Protein AF-A0AAW6YLU0-F1 (afdb_monomer_lite)

Sequence (88 aa):
INGEASLTFEVKKAAKDSQYQRLVALVENSKEEPAPFVRLADRYAVPFTIIAYAIAFIAWFLSKNPVRFAEVLVVASPCPLIIAAPVA

Structure (mmCIF, N/CA/C/O backbone):
data_AF-A0AAW6YLU0-F1
#
_entry.id   AF-A0AAW6YLU0-F1
#
loop_
_atom_site.group_PDB
_atom_site.id
_atom_site.type_symbol
_atom_site.label_atom_id
_atom_site.label_alt_id
_atom_site.label_comp_id
_atom_site.label_asym_id
_atom_site.label_entity_id
_atom_site.label_seq_id
_atom_site.pdbx_PDB_ins_code
_atom_site.Cartn_x
_atom_site.Cartn_y
_atom_site.Cartn_z
_atom_site.occupancy
_atom_site.B_iso_or_equiv
_atom_site.auth_seq_id
_atom_site.auth_comp_id
_atom_site.auth_asym_id
_atom_site.auth_atom_id
_atom_site.pdbx_PDB_model_num
ATOM 1 N N . ILE A 1 1 ? -29.654 -11.098 19.629 1.00 63.69 1 ILE A N 1
ATOM 2 C CA . ILE A 1 1 ? -30.793 -11.530 18.787 1.00 63.69 1 ILE A CA 1
ATOM 3 C C . ILE A 1 1 ? -31.642 -12.436 19.665 1.00 63.69 1 ILE A C 1
ATOM 5 O O . ILE A 1 1 ? -31.073 -13.377 20.205 1.00 63.69 1 ILE A O 1
ATOM 9 N N . ASN A 1 2 ? -32.910 -12.102 19.918 1.00 78.19 2 ASN A N 1
ATOM 10 C CA . ASN A 1 2 ? -33.795 -12.984 20.688 1.00 78.19 2 ASN A CA 1
ATOM 11 C C . ASN A 1 2 ? -34.303 -14.109 19.782 1.00 78.19 2 ASN A C 1
ATOM 13 O O . ASN A 1 2 ? -34.648 -13.841 18.634 1.00 78.19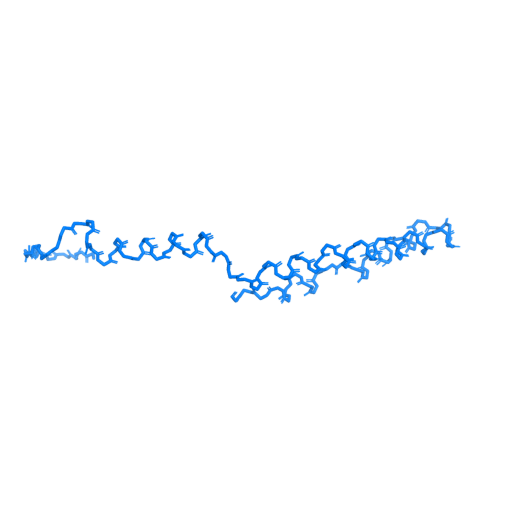 2 ASN A O 1
ATOM 17 N N . GLY A 1 3 ? -34.299 -15.342 20.294 1.00 82.00 3 GLY A N 1
ATOM 18 C CA . GLY A 1 3 ? -34.879 -16.515 19.633 1.00 82.00 3 GLY A CA 1
ATOM 19 C C . GLY A 1 3 ? -36.389 -16.618 19.871 1.00 82.00 3 GLY A C 1
ATOM 20 O O . GLY A 1 3 ? -37.071 -15.606 19.981 1.00 82.00 3 GLY A O 1
ATOM 21 N N . GLU A 1 4 ? -36.913 -17.837 20.002 1.00 85.38 4 GLU A N 1
ATOM 22 C CA . GLU A 1 4 ? -38.362 -18.104 20.098 1.00 85.38 4 GLU A CA 1
ATOM 23 C C . GLU A 1 4 ? -39.026 -17.678 21.426 1.00 85.38 4 GLU A C 1
ATOM 25 O O . GLU A 1 4 ? -40.248 -17.693 21.540 1.00 85.38 4 GLU A O 1
ATOM 30 N N . ALA A 1 5 ? -38.251 -17.271 22.436 1.00 81.69 5 ALA A N 1
ATOM 31 C CA . ALA A 1 5 ? -38.768 -16.882 23.749 1.00 81.69 5 ALA A CA 1
ATOM 32 C C . ALA A 1 5 ? -38.910 -15.358 23.904 1.00 81.69 5 ALA A C 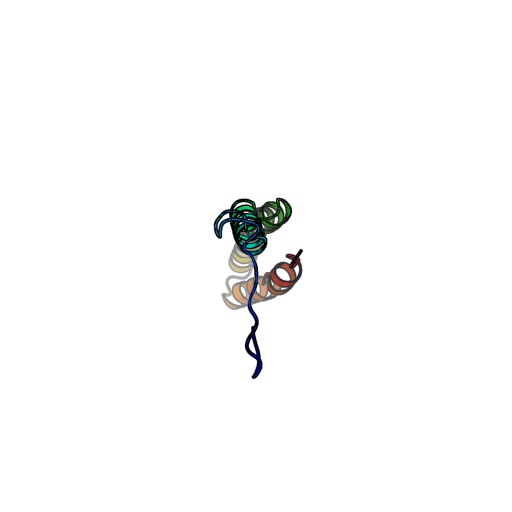1
ATOM 34 O O . ALA A 1 5 ? -38.018 -14.589 23.533 1.00 81.69 5 ALA A O 1
ATOM 35 N N . SER A 1 6 ? -40.005 -14.915 24.538 1.00 83.31 6 SER A N 1
ATOM 36 C CA . SER A 1 6 ? -40.172 -13.511 24.923 1.00 83.31 6 SER A CA 1
ATOM 37 C C . SER A 1 6 ? -39.297 -13.184 26.129 1.00 83.31 6 SER A C 1
ATOM 39 O O . SER A 1 6 ? -39.373 -13.867 27.151 1.00 83.31 6 SER A O 1
ATOM 41 N N . LEU A 1 7 ? -38.515 -12.111 26.039 1.00 84.19 7 LEU A N 1
ATOM 42 C CA . LEU A 1 7 ? -37.740 -11.600 27.162 1.00 84.19 7 LEU A CA 1
ATOM 43 C C . LEU A 1 7 ? -38.068 -10.132 27.403 1.00 84.19 7 LEU A C 1
ATOM 45 O O . LEU A 1 7 ? -38.077 -9.322 26.475 1.00 84.19 7 LEU A O 1
ATOM 49 N N . THR A 1 8 ? -38.274 -9.807 28.673 1.00 86.12 8 THR A N 1
ATOM 50 C CA . THR A 1 8 ? -38.431 -8.440 29.160 1.00 86.12 8 THR A CA 1
ATOM 51 C C . THR A 1 8 ? -37.129 -8.024 29.822 1.00 86.12 8 THR A C 1
ATOM 53 O O . THR A 1 8 ? -36.607 -8.739 30.677 1.00 86.12 8 THR A O 1
ATOM 56 N N . PHE A 1 9 ? -36.602 -6.866 29.438 1.00 85.50 9 PHE A N 1
ATOM 57 C CA . PHE A 1 9 ? -35.353 -6.344 29.976 1.00 85.50 9 PHE A CA 1
ATOM 58 C C . PHE A 1 9 ? -35.515 -4.890 30.389 1.00 85.50 9 PHE A C 1
ATOM 60 O O . PHE A 1 9 ? -36.199 -4.113 29.727 1.00 85.50 9 PHE A O 1
ATOM 67 N N . GLU A 1 10 ? -34.825 -4.521 31.460 1.00 87.81 10 GLU A N 1
ATOM 68 C CA . GLU A 1 10 ? -34.721 -3.139 31.899 1.00 87.81 10 GLU A CA 1
ATOM 69 C C . GLU A 1 10 ? -33.537 -2.454 31.208 1.00 87.81 10 GLU A C 1
ATOM 71 O O . GLU A 1 10 ? -32.402 -2.947 31.205 1.00 87.81 10 GLU A O 1
ATOM 76 N N . VAL A 1 11 ? -33.802 -1.296 30.608 1.00 89.00 11 VAL A N 1
ATOM 77 C CA . VAL A 1 11 ? -32.792 -0.525 29.887 1.00 89.00 11 VAL A CA 1
ATOM 78 C C . VAL A 1 11 ? -31.922 0.230 30.889 1.00 89.00 11 VAL A C 1
ATOM 80 O O . VAL A 1 11 ? -32.350 1.210 31.486 1.00 89.00 11 VAL A O 1
ATOM 83 N N . LYS A 1 12 ? -30.665 -0.200 31.039 1.00 87.75 12 LYS A N 1
ATOM 84 C CA . LYS A 1 12 ? -29.701 0.450 31.949 1.00 87.75 12 LYS A CA 1
ATOM 85 C C . LYS A 1 12 ? -28.998 1.674 31.355 1.00 87.75 12 LYS A C 1
ATOM 87 O O . LYS A 1 12 ? -28.418 2.458 32.098 1.00 87.75 12 LYS A O 1
ATOM 92 N N . LYS A 1 13 ? -28.963 1.805 30.025 1.00 84.69 13 LYS A N 1
ATOM 93 C CA . LYS A 1 13 ? -28.248 2.874 29.307 1.00 84.69 13 LYS A CA 1
ATOM 94 C C . LYS A 1 13 ? -28.992 3.259 28.037 1.00 84.69 13 LYS A C 1
ATOM 96 O O . LYS A 1 13 ? -29.563 2.395 27.376 1.00 84.69 13 LYS A O 1
ATOM 101 N N . ALA A 1 14 ? -28.940 4.539 27.679 1.00 85.75 14 ALA A N 1
ATOM 102 C CA . ALA A 1 14 ? -29.478 5.021 26.414 1.00 85.75 14 ALA A CA 1
ATOM 103 C C . ALA A 1 14 ? -28.715 4.413 25.223 1.00 85.75 14 ALA A C 1
ATOM 105 O O . ALA A 1 14 ? -27.545 4.050 25.344 1.00 85.75 14 ALA A O 1
ATOM 106 N N . ALA A 1 15 ? -29.356 4.342 24.052 1.00 79.19 15 ALA A N 1
ATOM 107 C CA . ALA A 1 15 ? -28.763 3.754 22.844 1.00 79.19 15 ALA A CA 1
ATOM 108 C C . ALA A 1 15 ? -27.419 4.402 22.456 1.00 79.19 15 ALA A C 1
ATOM 110 O O . ALA A 1 15 ? -26.486 3.704 22.059 1.00 79.19 15 ALA A O 1
ATOM 111 N N . LYS A 1 16 ? -27.296 5.720 22.664 1.00 79.50 16 LYS A N 1
ATOM 112 C CA . LYS A 1 16 ? -26.060 6.491 22.456 1.00 79.50 16 LYS A CA 1
ATOM 113 C C . LYS A 1 16 ? -24.903 6.075 23.377 1.00 79.50 16 LYS A C 1
ATOM 115 O O . LYS A 1 16 ? -23.749 6.194 22.993 1.00 79.50 16 LYS A O 1
ATOM 120 N N . ASP A 1 17 ? -25.220 5.545 24.557 1.00 82.88 17 ASP A N 1
ATOM 121 C CA . ASP A 1 17 ? -24.265 5.102 25.580 1.00 82.88 17 ASP A CA 1
ATOM 122 C C . ASP A 1 17 ? -24.113 3.568 25.582 1.00 82.88 17 ASP A C 1
ATOM 124 O O . ASP A 1 17 ? -23.582 2.967 26.527 1.00 82.88 17 ASP A O 1
ATOM 128 N N . SER A 1 18 ? -24.629 2.909 24.539 1.00 86.44 18 SER A N 1
ATOM 129 C CA . SER A 1 18 ? -24.565 1.463 24.386 1.00 86.44 18 SER A CA 1
ATOM 130 C C . SER A 1 18 ? -23.151 1.002 24.033 1.00 86.44 18 SER A C 1
ATOM 132 O O . SER A 1 18 ? -22.340 1.730 23.461 1.00 86.44 18 SER A O 1
ATOM 134 N N . GLN A 1 19 ? -22.857 -0.261 24.342 1.00 84.12 19 GLN A N 1
ATOM 135 C CA . GLN A 1 19 ? -21.583 -0.875 23.957 1.00 84.12 19 GLN A CA 1
ATOM 136 C C . GLN A 1 19 ? -21.406 -0.915 22.434 1.00 84.12 19 GLN A C 1
ATOM 138 O O . GLN A 1 19 ? -20.291 -0.786 21.940 1.00 84.12 19 GLN A O 1
ATOM 143 N N . TYR A 1 20 ? -22.513 -1.032 21.693 1.00 86.19 20 TYR A N 1
ATOM 144 C CA . TYR A 1 20 ? -22.505 -0.954 20.238 1.00 86.19 20 TYR A CA 1
ATOM 145 C C . TYR A 1 20 ? -22.041 0.421 19.758 1.00 86.19 20 TYR A C 1
ATOM 147 O O . TYR A 1 20 ? -21.152 0.507 18.920 1.00 86.19 20 TYR A O 1
ATOM 155 N N . GLN A 1 21 ? -22.560 1.497 20.353 1.00 87.12 21 GLN A N 1
ATOM 156 C CA . GLN A 1 21 ? -22.147 2.845 19.974 1.00 87.12 21 GLN A CA 1
ATOM 157 C C . GLN A 1 21 ? -20.673 3.115 20.284 1.00 87.12 21 GLN A C 1
ATOM 159 O O . GLN A 1 21 ? -19.997 3.804 19.525 1.00 87.12 21 GLN A O 1
ATOM 164 N N . ARG A 1 22 ? -20.144 2.499 21.348 1.00 84.81 22 ARG A N 1
ATOM 165 C CA . ARG A 1 22 ? -18.703 2.482 21.630 1.00 84.81 22 ARG A CA 1
ATOM 166 C C . ARG A 1 22 ? -17.890 1.776 20.547 1.00 84.81 22 ARG A C 1
ATOM 168 O O . ARG A 1 22 ? -16.830 2.278 20.200 1.00 84.81 22 ARG A O 1
ATOM 175 N N . LEU A 1 23 ? -18.367 0.650 20.015 1.00 85.75 23 LEU A N 1
ATOM 176 C CA . LEU A 1 23 ? -17.711 -0.044 18.901 1.00 85.75 23 LEU A CA 1
ATOM 177 C C . LEU A 1 23 ? -17.749 0.789 17.619 1.00 85.75 23 LEU A C 1
ATOM 179 O O . LEU A 1 23 ? -16.729 0.893 16.949 1.00 85.75 23 LEU A O 1
ATOM 183 N N . VAL A 1 24 ? -18.889 1.415 17.310 1.00 87.56 24 VAL A N 1
ATOM 184 C CA . VAL A 1 24 ? -19.016 2.324 16.160 1.00 87.56 24 VAL A CA 1
ATOM 185 C C . VAL A 1 24 ? -18.005 3.463 16.275 1.00 87.56 24 VAL A C 1
ATOM 187 O O . VAL A 1 24 ? -17.224 3.662 15.353 1.00 87.56 24 VAL A O 1
ATOM 190 N N . ALA A 1 25 ? -17.939 4.128 17.432 1.00 85.31 25 ALA A N 1
ATOM 191 C CA . ALA A 1 25 ? -16.972 5.197 17.675 1.00 85.31 25 ALA A CA 1
ATOM 192 C C . ALA A 1 25 ? -15.515 4.712 17.573 1.00 85.31 25 ALA A C 1
ATOM 194 O O . ALA A 1 25 ? -14.669 5.421 17.040 1.00 85.31 25 ALA A O 1
ATOM 195 N N . LEU A 1 26 ? -15.212 3.496 18.043 1.00 84.81 26 LEU A N 1
ATOM 196 C CA . LEU A 1 26 ? -13.874 2.914 17.913 1.00 84.81 26 LEU A CA 1
ATOM 197 C C . LEU A 1 26 ? -13.495 2.705 16.440 1.00 84.81 26 LEU A C 1
ATOM 199 O O . LEU A 1 26 ? -12.404 3.083 16.032 1.00 84.81 26 LEU A O 1
ATOM 203 N N . VAL A 1 27 ? -14.408 2.131 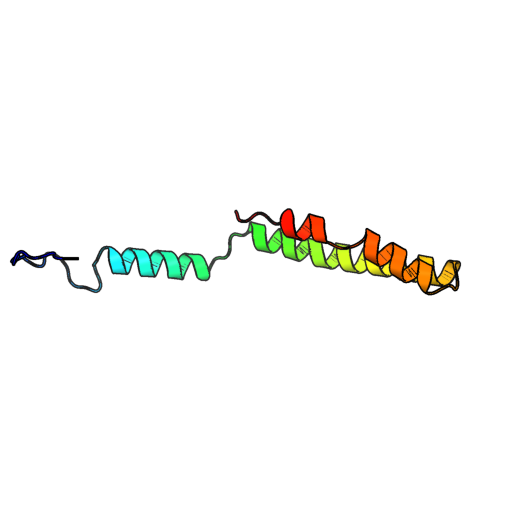15.650 1.00 84.19 27 VAL A N 1
ATOM 204 C CA . VAL A 1 27 ? -14.206 1.881 14.214 1.00 84.19 27 VAL A CA 1
ATOM 205 C C . VAL A 1 27 ? -14.062 3.189 13.442 1.00 84.19 27 VAL A C 1
ATOM 207 O O . VAL A 1 27 ? -13.248 3.268 12.526 1.00 84.19 27 VAL A O 1
ATOM 210 N N . GLU A 1 28 ? -14.842 4.206 13.796 1.00 82.19 28 GLU A N 1
ATOM 211 C CA . GLU A 1 28 ? -14.779 5.530 13.178 1.00 82.19 28 GLU A CA 1
ATOM 212 C C . GLU A 1 28 ? -13.429 6.203 13.461 1.00 82.19 28 GLU A C 1
ATOM 214 O O . GLU A 1 28 ? -12.728 6.575 12.523 1.00 82.19 28 GLU A O 1
ATOM 219 N N . ASN A 1 29 ? -12.979 6.200 14.720 1.00 77.38 29 ASN A N 1
ATOM 220 C CA . ASN A 1 29 ? -11.658 6.714 15.100 1.00 77.38 29 ASN A CA 1
ATOM 221 C C . ASN A 1 29 ? -10.510 5.955 14.403 1.00 77.38 29 ASN A C 1
ATOM 223 O O . ASN A 1 29 ? -9.536 6.561 13.966 1.00 77.38 29 ASN A O 1
ATOM 227 N N . SER A 1 30 ? -10.622 4.631 14.245 1.00 72.94 30 SER A N 1
ATOM 228 C CA . SER A 1 30 ? -9.622 3.830 13.520 1.00 72.94 30 SER A CA 1
ATOM 229 C C . SER A 1 30 ? -9.582 4.101 12.010 1.00 72.94 30 SER A C 1
ATOM 231 O O . SER A 1 30 ? -8.577 3.797 11.373 1.00 72.94 30 SER A O 1
ATOM 233 N N . LYS A 1 31 ? -10.646 4.655 11.414 1.00 66.06 31 LYS A N 1
ATOM 234 C CA . LYS A 1 31 ? -10.632 5.107 10.010 1.00 66.06 31 LYS A CA 1
ATOM 235 C C . LYS A 1 31 ? -9.966 6.471 9.847 1.00 66.06 31 LYS A C 1
ATOM 237 O O . LYS A 1 31 ? -9.386 6.726 8.794 1.00 66.06 31 LYS A O 1
ATOM 242 N N . GLU A 1 32 ? -10.068 7.333 10.855 1.00 63.22 32 GLU A N 1
ATOM 243 C CA . GLU A 1 32 ? -9.483 8.679 10.828 1.00 63.22 32 GLU A CA 1
A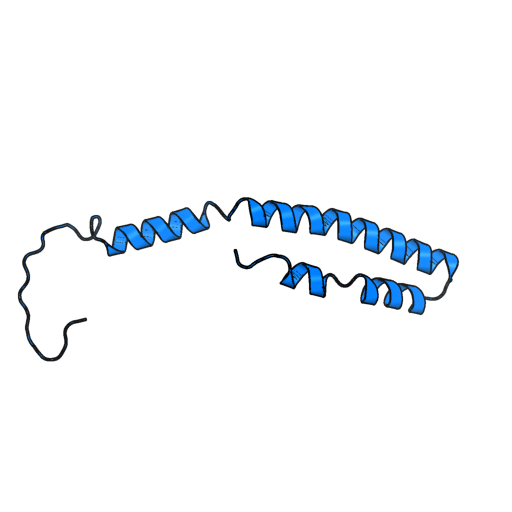TOM 244 C C . GLU A 1 32 ? -7.963 8.665 11.051 1.00 63.22 32 GLU A C 1
ATOM 246 O O . GLU A 1 32 ? -7.253 9.485 10.467 1.00 63.22 32 GLU A O 1
ATOM 251 N N . GLU A 1 33 ? -7.446 7.687 11.802 1.00 58.62 33 GLU A N 1
ATOM 252 C CA . GLU A 1 33 ? -6.008 7.438 11.952 1.00 58.62 33 GLU A CA 1
ATOM 253 C C . GLU A 1 33 ? -5.589 6.114 11.291 1.00 58.62 33 GLU A C 1
ATOM 255 O O . GLU A 1 33 ? -5.409 5.103 11.979 1.00 58.62 33 GLU A O 1
ATOM 260 N N . PRO A 1 34 ? -5.370 6.079 9.960 1.00 55.84 34 PRO A N 1
ATOM 261 C CA . PRO A 1 34 ? -4.651 4.961 9.366 1.00 55.84 34 PRO A CA 1
ATOM 262 C C . PRO A 1 34 ? -3.278 4.853 10.041 1.00 55.84 34 PRO A C 1
ATOM 264 O O . PRO A 1 34 ? -2.572 5.858 10.188 1.00 55.84 34 PRO A O 1
ATOM 267 N N . ALA A 1 35 ? -2.912 3.639 10.465 1.00 57.53 35 ALA A N 1
ATOM 268 C CA . ALA A 1 35 ? -1.696 3.382 11.227 1.00 57.53 35 ALA A CA 1
ATOM 269 C C . ALA A 1 35 ? -0.480 4.098 10.592 1.00 57.53 35 ALA A C 1
ATOM 271 O O . ALA A 1 35 ? -0.292 4.015 9.371 1.00 57.53 35 ALA A O 1
ATOM 272 N N . PRO A 1 36 ? 0.375 4.784 11.383 1.00 55.91 36 PRO A N 1
ATOM 273 C CA . PRO A 1 36 ? 1.479 5.597 10.862 1.00 55.91 36 PRO A CA 1
ATOM 274 C C . PRO A 1 36 ? 2.403 4.841 9.894 1.00 55.91 36 PRO A C 1
ATOM 276 O O . PRO A 1 36 ? 3.036 5.450 9.035 1.00 55.91 36 PRO A O 1
ATOM 279 N N . PHE A 1 37 ? 2.454 3.512 10.009 1.00 54.25 37 PHE A N 1
ATOM 280 C CA . PHE A 1 37 ? 3.258 2.619 9.186 1.00 54.25 37 PHE A CA 1
ATOM 281 C C . PHE A 1 37 ? 2.809 2.554 7.714 1.00 54.25 37 PHE A C 1
ATOM 283 O O . PHE A 1 37 ? 3.658 2.541 6.820 1.00 54.25 37 PHE A O 1
ATOM 290 N N . VAL A 1 38 ? 1.499 2.619 7.438 1.00 54.97 38 VAL A N 1
ATOM 291 C CA . VAL A 1 38 ? 0.949 2.605 6.065 1.00 54.97 38 VAL A CA 1
ATOM 292 C C . VAL A 1 38 ? 1.428 3.833 5.285 1.00 54.97 38 VAL A C 1
ATOM 294 O O . VAL A 1 38 ? 1.791 3.738 4.115 1.00 54.97 38 VAL A O 1
ATOM 297 N N . ARG A 1 39 ? 1.558 4.981 5.965 1.00 60.22 39 ARG A N 1
ATOM 298 C CA . ARG A 1 39 ? 2.087 6.219 5.372 1.00 60.22 39 ARG A CA 1
ATOM 299 C C . ARG A 1 39 ? 3.577 6.146 5.037 1.00 60.22 39 ARG A C 1
ATOM 301 O O . ARG A 1 39 ? 4.009 6.891 4.162 1.00 60.22 39 ARG A O 1
ATOM 308 N N . LEU A 1 40 ? 4.376 5.309 5.711 1.00 59.69 40 LEU A N 1
ATOM 309 C CA . LEU A 1 40 ? 5.788 5.127 5.350 1.00 59.69 40 LEU A CA 1
ATOM 310 C C . LEU A 1 40 ? 5.929 4.233 4.117 1.00 59.69 40 LEU A C 1
ATOM 312 O O . LEU A 1 40 ? 6.640 4.618 3.193 1.00 59.69 40 LEU A O 1
ATOM 316 N N . ALA A 1 41 ? 5.245 3.087 4.077 1.00 62.09 41 ALA A N 1
ATOM 317 C CA . ALA A 1 41 ? 5.317 2.159 2.946 1.00 62.09 41 ALA A CA 1
ATOM 318 C C . ALA A 1 41 ? 4.941 2.847 1.621 1.00 62.09 41 ALA A C 1
ATOM 320 O O . ALA A 1 41 ? 5.704 2.795 0.653 1.00 62.09 41 ALA A O 1
ATOM 321 N N . ASP A 1 42 ? 3.839 3.599 1.619 1.00 65.88 42 ASP A N 1
ATOM 322 C CA . ASP A 1 42 ? 3.383 4.349 0.443 1.00 65.88 42 ASP A CA 1
ATOM 323 C C . ASP A 1 42 ? 4.360 5.478 0.064 1.00 65.88 42 ASP A C 1
ATOM 325 O O . ASP A 1 42 ? 4.648 5.734 -1.108 1.00 65.88 42 ASP A O 1
ATOM 329 N N . ARG A 1 43 ? 4.974 6.119 1.067 1.00 67.81 43 ARG A N 1
ATOM 330 C CA . ARG A 1 43 ? 5.975 7.171 0.852 1.00 67.81 43 ARG A CA 1
ATOM 331 C C . ARG A 1 43 ? 7.291 6.648 0.282 1.00 67.81 43 ARG A C 1
ATOM 333 O O . ARG A 1 43 ? 7.975 7.421 -0.385 1.00 67.81 43 ARG A O 1
ATOM 340 N N . TYR A 1 44 ? 7.650 5.385 0.513 1.00 69.25 44 TYR A N 1
ATOM 341 C CA . TYR A 1 44 ? 8.822 4.747 -0.100 1.00 69.25 44 TYR A CA 1
ATOM 342 C C . TYR A 1 44 ? 8.526 4.141 -1.478 1.00 69.25 44 TYR A C 1
ATOM 344 O O . TYR A 1 44 ? 9.435 4.061 -2.309 1.00 69.25 44 TYR A O 1
ATOM 352 N N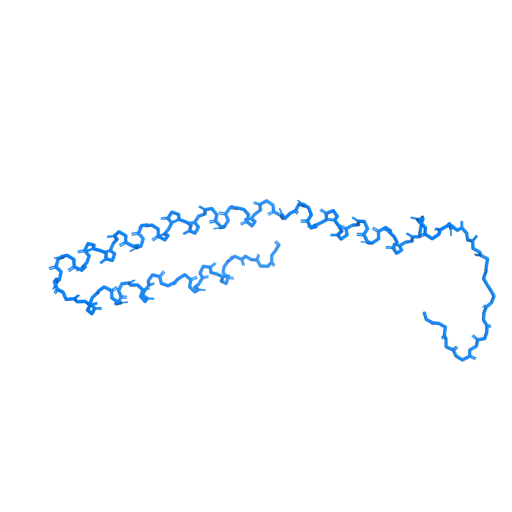 . ALA A 1 45 ? 7.269 3.793 -1.769 1.00 71.38 45 ALA A N 1
ATOM 353 C CA . ALA A 1 45 ? 6.866 3.302 -3.086 1.00 71.38 45 ALA A CA 1
ATOM 354 C C . ALA A 1 45 ? 7.086 4.353 -4.192 1.00 71.38 45 ALA A C 1
ATOM 356 O O . ALA A 1 45 ? 7.578 4.028 -5.275 1.00 71.38 45 ALA A O 1
ATOM 357 N N . VAL A 1 46 ? 6.797 5.628 -3.910 1.00 79.81 46 VAL A N 1
ATOM 358 C CA . VAL A 1 46 ? 6.982 6.740 -4.861 1.00 79.81 46 VAL A CA 1
ATOM 359 C C . VAL A 1 46 ? 8.447 6.923 -5.303 1.00 79.81 46 VAL A C 1
ATOM 361 O O . VAL A 1 46 ? 8.705 6.853 -6.507 1.00 79.81 46 VAL A O 1
ATOM 364 N N . PRO A 1 47 ? 9.437 7.124 -4.406 1.00 81.94 47 PRO A N 1
ATOM 365 C CA . PRO A 1 47 ? 10.832 7.282 -4.809 1.00 81.94 47 PRO A CA 1
ATOM 366 C C . PRO A 1 47 ? 11.395 6.018 -5.468 1.00 81.94 47 PRO A C 1
ATOM 368 O O . PRO A 1 47 ? 12.140 6.136 -6.438 1.00 81.94 47 PRO A O 1
ATOM 371 N N . PHE A 1 48 ? 11.003 4.821 -5.015 1.00 81.31 48 PHE A N 1
ATOM 372 C CA . PHE A 1 48 ? 11.398 3.568 -5.668 1.00 81.31 48 PHE A CA 1
ATOM 373 C C . PHE A 1 48 ? 10.912 3.508 -7.123 1.00 81.31 48 PHE A C 1
ATOM 375 O O . PHE A 1 48 ? 11.694 3.214 -8.026 1.00 81.31 48 PHE A O 1
ATOM 382 N N . THR A 1 49 ? 9.647 3.865 -7.360 1.00 82.94 49 THR A N 1
ATOM 383 C CA . THR A 1 49 ? 9.047 3.876 -8.702 1.00 82.94 49 THR A CA 1
ATOM 384 C C . THR A 1 49 ? 9.760 4.867 -9.622 1.00 82.94 49 THR A C 1
ATOM 386 O O . THR A 1 49 ? 10.070 4.535 -10.765 1.00 82.94 49 THR A O 1
ATOM 389 N N . ILE A 1 50 ? 10.090 6.063 -9.124 1.00 87.00 50 ILE A N 1
ATOM 390 C CA . ILE A 1 50 ? 10.839 7.070 -9.893 1.00 87.00 50 ILE A CA 1
ATOM 391 C C . ILE A 1 50 ? 12.220 6.534 -10.298 1.00 87.00 50 ILE A C 1
ATOM 393 O O . ILE A 1 50 ? 12.614 6.664 -11.459 1.00 87.00 50 ILE A O 1
ATOM 397 N N . ILE A 1 51 ? 12.942 5.897 -9.370 1.00 87.69 51 ILE A N 1
ATOM 398 C CA . ILE A 1 51 ? 14.265 5.315 -9.643 1.00 87.69 51 ILE A CA 1
ATOM 399 C C . ILE A 1 51 ? 14.159 4.172 -10.659 1.00 87.69 51 ILE A C 1
ATOM 401 O O . ILE A 1 51 ? 14.946 4.118 -11.604 1.00 87.69 51 ILE A O 1
ATOM 405 N N . ALA A 1 52 ? 13.169 3.290 -10.513 1.00 84.75 52 ALA A N 1
ATOM 406 C CA . ALA A 1 52 ? 12.926 2.199 -11.450 1.00 84.75 52 ALA A CA 1
ATOM 407 C C . ALA A 1 52 ? 12.661 2.711 -12.876 1.00 84.75 52 ALA A C 1
ATOM 409 O O . ALA A 1 52 ? 13.272 2.222 -13.828 1.00 84.75 52 ALA A O 1
ATOM 410 N N . TYR A 1 53 ? 11.820 3.741 -13.026 1.00 86.00 53 TYR A N 1
ATOM 411 C CA . TYR A 1 53 ? 11.594 4.380 -14.324 1.00 86.00 53 TYR A CA 1
ATOM 412 C C . TYR A 1 53 ? 12.867 5.011 -14.885 1.00 86.00 53 TYR A C 1
ATOM 414 O O . TYR A 1 53 ? 13.147 4.840 -16.071 1.00 86.00 53 TYR A O 1
ATOM 422 N N . ALA A 1 54 ? 13.667 5.692 -14.061 1.00 88.94 54 ALA A N 1
ATOM 423 C CA . ALA A 1 54 ? 14.935 6.266 -14.507 1.00 88.94 54 ALA A CA 1
ATOM 424 C C . ALA A 1 54 ? 15.877 5.185 -15.068 1.00 88.94 54 ALA A C 1
ATOM 426 O O . ALA A 1 54 ? 16.422 5.351 -16.160 1.00 88.94 54 ALA A O 1
ATOM 427 N N . ILE A 1 55 ? 16.008 4.045 -14.381 1.00 85.75 55 ILE A N 1
ATOM 428 C CA . ILE A 1 55 ? 16.821 2.910 -14.845 1.00 85.75 55 ILE A CA 1
ATOM 429 C C . ILE A 1 55 ? 16.246 2.314 -16.138 1.00 85.75 55 ILE A C 1
ATOM 431 O O . ILE A 1 55 ? 17.008 2.021 -17.061 1.00 85.75 55 ILE A O 1
ATOM 435 N N . ALA A 1 56 ? 14.921 2.187 -16.252 1.00 84.06 56 ALA A N 1
ATOM 436 C CA . ALA A 1 56 ? 14.267 1.695 -17.466 1.00 84.06 56 ALA A CA 1
ATOM 437 C C . ALA A 1 56 ? 14.524 2.611 -18.676 1.00 84.06 56 ALA A C 1
ATOM 439 O O . ALA A 1 56 ? 14.872 2.126 -19.755 1.00 84.06 56 ALA A O 1
ATOM 440 N N . PHE A 1 57 ? 14.428 3.933 -18.499 1.00 85.19 57 PHE A N 1
ATOM 441 C CA . PHE A 1 57 ? 14.745 4.906 -19.550 1.00 85.19 57 PHE A CA 1
ATOM 442 C C . PHE A 1 57 ? 16.220 4.858 -19.955 1.00 85.19 57 PHE A C 1
ATOM 444 O O . PHE A 1 57 ? 16.522 4.895 -21.148 1.00 85.19 57 PHE A O 1
ATOM 451 N N . ILE A 1 58 ? 17.135 4.717 -18.992 1.00 87.25 58 ILE A N 1
ATOM 452 C CA . ILE A 1 58 ? 18.569 4.559 -19.267 1.00 87.25 58 ILE A CA 1
ATOM 453 C C . ILE A 1 58 ? 18.809 3.276 -20.077 1.00 87.25 58 ILE A C 1
ATOM 455 O O . ILE A 1 58 ? 19.451 3.319 -21.126 1.00 87.25 58 ILE A O 1
ATOM 459 N N . ALA A 1 59 ? 18.238 2.145 -19.657 1.00 82.88 59 ALA A N 1
ATOM 460 C CA . ALA A 1 59 ? 18.362 0.875 -20.370 1.00 82.88 59 ALA A CA 1
ATOM 461 C C . ALA A 1 59 ? 17.816 0.955 -21.806 1.00 82.88 59 ALA A C 1
ATOM 463 O O . ALA A 1 59 ? 18.438 0.435 -22.737 1.00 82.88 59 ALA A O 1
ATOM 464 N N . TRP A 1 60 ? 16.695 1.653 -22.006 1.00 82.88 60 TRP A N 1
ATOM 465 C CA . TRP A 1 60 ? 16.136 1.890 -23.334 1.00 82.88 60 TRP A CA 1
ATOM 466 C C . TRP A 1 60 ? 17.036 2.778 -24.196 1.00 82.88 60 TRP A C 1
ATOM 468 O O . TRP A 1 60 ? 17.293 2.440 -25.352 1.00 82.88 60 TRP A O 1
ATOM 478 N N . PHE A 1 61 ? 17.563 3.869 -23.635 1.00 84.31 61 PHE A N 1
ATOM 479 C CA . PHE A 1 61 ? 18.429 4.804 -24.353 1.00 84.31 61 PHE A CA 1
ATOM 480 C C . PHE A 1 61 ? 19.732 4.140 -24.820 1.00 84.31 61 PHE A C 1
ATOM 482 O O . PHE A 1 61 ? 20.134 4.313 -25.971 1.00 84.31 61 PHE A O 1
ATOM 489 N N . LEU A 1 62 ? 20.354 3.322 -23.962 1.00 83.06 62 LEU A N 1
ATOM 490 C CA . LEU A 1 62 ? 21.548 2.555 -24.326 1.00 83.06 62 LEU A CA 1
ATOM 491 C C . LEU A 1 62 ? 21.243 1.433 -25.325 1.00 83.06 62 LEU A C 1
ATOM 493 O O . LEU A 1 62 ? 22.018 1.209 -26.253 1.00 83.06 62 LEU A O 1
ATOM 497 N N . SER A 1 63 ? 20.129 0.718 -25.149 1.00 81.62 63 SER A N 1
ATOM 498 C CA . SER A 1 63 ? 19.825 -0.453 -25.974 1.00 81.62 63 SER A CA 1
ATOM 499 C C . SER A 1 63 ? 19.130 -0.120 -27.300 1.00 81.62 63 SER A C 1
ATOM 501 O O . SER A 1 63 ? 19.073 -0.997 -28.163 1.00 81.62 63 SER A O 1
ATOM 503 N N . LYS A 1 64 ? 18.552 1.083 -27.453 1.00 79.38 64 LYS A N 1
ATOM 504 C CA . LYS A 1 64 ? 17.700 1.529 -28.581 1.00 79.38 64 LYS A CA 1
ATOM 505 C C . LYS A 1 64 ? 16.562 0.566 -28.966 1.00 79.38 64 LYS A C 1
ATOM 507 O O . LYS A 1 64 ? 15.971 0.703 -30.033 1.00 79.38 64 LYS A O 1
ATOM 512 N N . ASN A 1 65 ? 16.236 -0.398 -28.104 1.00 80.00 65 ASN A N 1
ATOM 513 C CA . ASN A 1 65 ? 15.250 -1.444 -28.351 1.00 80.00 65 ASN A CA 1
ATOM 514 C C . ASN A 1 65 ? 14.141 -1.361 -27.286 1.00 80.00 65 ASN A C 1
ATOM 516 O O . ASN A 1 65 ? 14.457 -1.443 -26.095 1.00 80.00 65 ASN A O 1
ATOM 520 N N . PRO A 1 66 ? 12.862 -1.212 -27.680 1.00 77.25 66 PRO A N 1
ATOM 521 C CA . PRO A 1 66 ? 11.744 -1.112 -26.740 1.00 77.25 66 PRO A CA 1
ATOM 522 C C . PRO A 1 66 ? 11.525 -2.382 -25.901 1.00 77.25 66 PRO A C 1
ATOM 524 O O . PRO A 1 66 ? 10.926 -2.304 -24.832 1.00 77.25 66 PRO A O 1
ATOM 527 N N . VAL A 1 67 ? 12.043 -3.542 -26.321 1.00 83.31 67 VAL A N 1
ATOM 528 C CA . VAL A 1 67 ? 11.922 -4.794 -25.552 1.00 83.31 67 VAL A CA 1
ATOM 529 C C . VAL A 1 67 ? 12.674 -4.707 -24.219 1.00 83.31 67 VAL A C 1
ATOM 531 O O . VAL A 1 67 ? 12.142 -5.101 -23.185 1.00 83.31 67 VAL A O 1
ATOM 534 N N . ARG A 1 68 ? 13.863 -4.090 -24.204 1.00 77.25 68 ARG A N 1
ATOM 535 C CA . ARG A 1 68 ? 14.664 -3.932 -22.976 1.00 77.25 68 ARG A CA 1
ATOM 536 C C . ARG A 1 68 ? 14.035 -2.988 -21.955 1.00 77.25 68 ARG A C 1
ATOM 538 O O . ARG A 1 68 ? 14.269 -3.130 -20.762 1.00 77.25 68 ARG A O 1
ATOM 545 N N . PHE A 1 69 ? 13.218 -2.043 -22.411 1.00 77.06 69 PHE A N 1
ATOM 546 C CA . PHE A 1 69 ? 12.418 -1.201 -21.524 1.00 77.06 69 PHE A CA 1
ATOM 547 C C . PHE A 1 69 ? 11.362 -2.031 -20.782 1.00 77.06 69 PHE A C 1
ATOM 549 O O . PHE A 1 69 ? 11.243 -1.937 -19.561 1.00 77.06 69 PHE A O 1
ATOM 556 N N . ALA A 1 70 ? 10.636 -2.884 -21.516 1.00 79.81 70 ALA A N 1
ATOM 557 C CA . ALA A 1 70 ? 9.623 -3.762 -20.940 1.00 79.81 70 ALA A CA 1
ATOM 558 C C . ALA A 1 70 ? 10.230 -4.775 -19.954 1.00 79.81 70 ALA A C 1
ATOM 560 O O . ALA A 1 70 ? 9.671 -4.979 -18.881 1.00 79.81 70 ALA A O 1
ATOM 561 N N . GLU A 1 71 ? 11.395 -5.351 -20.265 1.00 85.19 71 GLU A N 1
ATOM 562 C CA . GLU A 1 71 ? 12.111 -6.275 -19.367 1.00 85.19 71 GLU A CA 1
ATOM 563 C C . GLU A 1 71 ? 12.455 -5.630 -18.015 1.00 85.19 71 GLU A C 1
ATOM 565 O O . GLU A 1 71 ? 12.210 -6.224 -16.962 1.00 85.19 71 GLU A O 1
ATOM 570 N N . VAL A 1 72 ? 12.971 -4.395 -18.025 1.00 82.31 72 VAL A N 1
ATOM 571 C CA . VAL A 1 72 ? 13.314 -3.671 -16.790 1.00 82.31 72 VAL A CA 1
ATOM 572 C C . VAL A 1 72 ? 12.064 -3.333 -15.979 1.00 82.31 72 VAL A C 1
ATOM 574 O O . VAL A 1 72 ? 12.083 -3.472 -14.757 1.00 82.31 72 VAL A O 1
ATOM 577 N N . LEU A 1 73 ? 10.964 -2.946 -16.632 1.00 80.25 73 LEU A N 1
ATOM 578 C CA . LEU A 1 73 ? 9.696 -2.690 -15.945 1.00 80.25 73 LEU A CA 1
ATOM 579 C C . LEU A 1 73 ? 9.095 -3.956 -15.326 1.00 80.25 73 LEU A C 1
ATOM 581 O O . LEU A 1 73 ? 8.606 -3.895 -14.202 1.00 80.25 73 LEU A O 1
ATOM 585 N N . VAL A 1 74 ? 9.171 -5.101 -16.012 1.00 82.88 74 VAL A N 1
ATOM 586 C CA . VAL A 1 74 ? 8.703 -6.389 -15.471 1.00 82.88 74 VAL A CA 1
ATOM 587 C C . VAL A 1 74 ? 9.506 -6.780 -14.231 1.00 82.88 74 VAL A C 1
ATOM 589 O O . VAL A 1 74 ? 8.914 -7.175 -13.227 1.00 82.88 74 VAL A O 1
ATOM 592 N N . VAL A 1 75 ? 10.830 -6.613 -14.251 1.00 81.00 75 VAL A N 1
ATOM 593 C CA . VAL A 1 75 ? 11.682 -6.854 -13.072 1.00 81.00 75 VAL A CA 1
ATOM 594 C C . VAL A 1 75 ? 11.388 -5.866 -11.941 1.00 81.00 75 VAL A C 1
ATOM 596 O O . VAL A 1 75 ? 11.401 -6.249 -10.774 1.00 81.00 75 VAL A O 1
ATOM 599 N N . ALA A 1 76 ? 11.101 -4.607 -12.271 1.00 76.62 76 ALA A N 1
ATOM 600 C CA . ALA A 1 76 ? 10.802 -3.566 -11.293 1.00 76.62 76 ALA A CA 1
ATOM 601 C C . ALA A 1 76 ? 9.366 -3.614 -10.741 1.00 76.62 76 ALA A C 1
ATOM 603 O O . ALA A 1 76 ? 9.048 -2.834 -9.841 1.00 76.62 76 ALA A O 1
ATOM 604 N N . SER A 1 77 ? 8.505 -4.496 -11.267 1.00 71.88 77 SER A N 1
ATOM 605 C CA . SER A 1 77 ? 7.109 -4.631 -10.846 1.00 71.88 77 SER A CA 1
ATOM 606 C C . SER A 1 77 ? 7.027 -4.722 -9.320 1.00 71.88 77 SER A C 1
ATOM 608 O O . SER A 1 77 ? 7.544 -5.680 -8.739 1.00 71.88 77 SER A O 1
ATOM 610 N N . PRO A 1 78 ? 6.341 -3.787 -8.642 1.00 64.06 78 PRO A N 1
ATOM 611 C CA . PRO A 1 78 ? 6.276 -3.741 -7.186 1.00 64.06 78 PRO A CA 1
ATOM 612 C C . PRO A 1 78 ? 5.370 -4.836 -6.607 1.00 64.06 78 PRO A C 1
ATOM 614 O O . PRO A 1 78 ? 4.940 -4.727 -5.464 1.00 64.06 78 PRO A O 1
ATOM 617 N N . CYS A 1 79 ? 5.082 -5.907 -7.357 1.00 66.62 79 CYS A N 1
ATOM 618 C CA . CYS A 1 79 ? 4.276 -7.029 -6.894 1.00 66.62 79 CYS A CA 1
ATOM 619 C C . CYS A 1 79 ? 4.748 -7.544 -5.526 1.00 66.62 79 CYS A C 1
ATOM 621 O O . CYS A 1 79 ? 3.883 -7.687 -4.673 1.00 66.62 79 CYS A O 1
ATOM 623 N N . PRO A 1 80 ? 6.059 -7.717 -5.236 1.00 59.97 80 PRO A N 1
ATOM 624 C CA . PRO A 1 80 ? 6.517 -8.100 -3.897 1.00 59.97 80 PRO A CA 1
ATOM 625 C C . PRO A 1 80 ? 6.323 -6.993 -2.852 1.00 59.97 80 PRO A C 1
ATOM 627 O O . PRO A 1 80 ? 6.040 -7.282 -1.695 1.00 59.97 80 PRO A O 1
ATOM 630 N N . LEU A 1 81 ? 6.455 -5.726 -3.256 1.00 60.06 81 LEU A N 1
ATOM 631 C CA . LEU A 1 81 ? 6.333 -4.558 -2.381 1.00 60.06 81 LEU A CA 1
ATOM 632 C C . LEU A 1 81 ? 4.891 -4.373 -1.883 1.00 60.06 81 LEU A C 1
ATOM 634 O O . LEU A 1 81 ? 4.680 -4.031 -0.725 1.00 60.06 81 LEU A O 1
ATOM 638 N N . ILE A 1 82 ? 3.908 -4.658 -2.740 1.00 59.81 82 ILE A N 1
ATOM 639 C CA . ILE A 1 82 ? 2.477 -4.569 -2.418 1.00 59.81 82 ILE A CA 1
ATOM 640 C C . ILE A 1 82 ? 2.066 -5.646 -1.402 1.00 59.81 82 ILE A C 1
ATOM 642 O O . ILE A 1 82 ? 1.248 -5.363 -0.535 1.00 59.81 82 ILE A O 1
ATOM 646 N N . ILE A 1 83 ? 2.651 -6.852 -1.460 1.00 57.88 83 ILE A N 1
ATOM 647 C CA . ILE A 1 83 ? 2.411 -7.904 -0.445 1.00 57.88 83 ILE A CA 1
ATOM 648 C C . ILE A 1 83 ? 3.238 -7.667 0.829 1.00 57.88 83 ILE A C 1
ATOM 650 O O . ILE A 1 83 ? 2.898 -8.186 1.889 1.00 57.88 83 ILE A O 1
ATOM 654 N N . ALA A 1 84 ? 4.334 -6.905 0.726 1.00 57.59 84 ALA A N 1
ATOM 655 C CA . ALA A 1 84 ? 5.186 -6.533 1.853 1.00 57.59 84 ALA A CA 1
ATOM 656 C C . ALA A 1 84 ? 4.654 -5.333 2.648 1.00 57.59 84 ALA A C 1
ATOM 658 O O . ALA A 1 84 ? 5.046 -5.182 3.803 1.00 57.59 84 ALA A O 1
ATOM 659 N N . ALA A 1 85 ? 3.778 -4.499 2.071 1.00 57.25 85 ALA A N 1
ATOM 660 C CA . ALA A 1 85 ? 2.963 -3.558 2.831 1.00 57.25 85 ALA A CA 1
ATOM 661 C C . ALA A 1 85 ? 2.038 -4.394 3.725 1.00 57.25 85 ALA A C 1
ATOM 663 O O . ALA A 1 85 ? 1.107 -5.030 3.222 1.00 57.25 85 ALA A O 1
ATOM 664 N N . PRO A 1 86 ? 2.334 -4.502 5.029 1.00 46.50 86 PRO A N 1
ATOM 665 C CA . PRO A 1 86 ? 1.634 -5.454 5.848 1.00 46.50 86 PRO A CA 1
ATOM 666 C C . PRO A 1 86 ? 0.206 -4.952 6.010 1.00 46.50 86 PRO A C 1
ATOM 668 O O . PRO A 1 86 ? -0.044 -3.775 6.273 1.00 46.50 86 PRO A O 1
ATOM 671 N N . VAL A 1 87 ? -0.734 -5.878 5.888 1.00 45.00 87 VAL A N 1
ATOM 672 C CA . VAL A 1 87 ? -1.994 -5.793 6.615 1.00 45.00 87 VAL A CA 1
ATOM 673 C C . VAL A 1 87 ? -1.610 -5.866 8.105 1.00 45.00 87 VAL A C 1
ATOM 675 O O . VAL A 1 87 ? -1.603 -6.948 8.686 1.00 45.00 87 VAL A O 1
ATOM 678 N N . ALA A 1 88 ? -1.151 -4.747 8.675 1.00 40.00 88 ALA A N 1
ATOM 679 C CA . ALA A 1 88 ? -0.805 -4.569 10.085 1.00 40.00 88 ALA A CA 1
ATOM 680 C C . ALA A 1 88 ? -1.349 -3.233 10.589 1.00 40.00 88 ALA A C 1
ATOM 682 O O . ALA A 1 88 ? -1.119 -2.205 9.910 1.00 40.00 88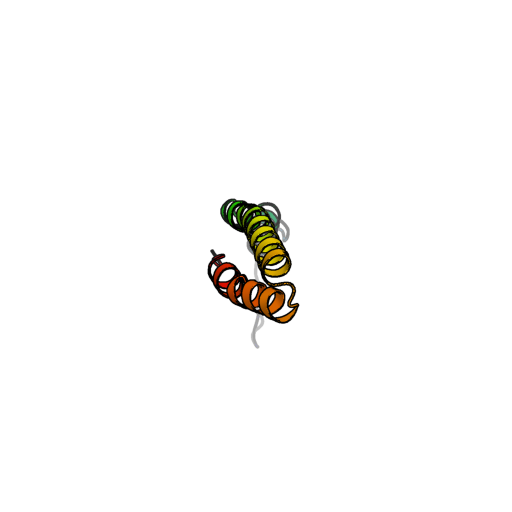 ALA A O 1
#

pLDDT: mean 75.73, std 12.01, range [40.0, 89.0]

Radius of gyration: 26.06 Å; chains: 1; bounding box: 62×27×60 Å

Organism: NCBI:txid197614

Foldseek 3Di:
DDDPDDDDDDDPDDPCPDPVVVVVVVVVVCVVDPDVLLVVLVVVVVVLVVVLQVVLVVQCVVVVDVVSSVVSCVVSPCVVSVPVSDPD

Secondary structure (DSSP, 8-state):
---SS-------S-GGGSHHHHHHHHHHHHHHS--HHHHHHHHHHHHHHHHHHHHHHHHHHHH--HHHHHHHHHHH--HHHHHHS---